Protein AF-A0A355BA96-F1 (afdb_monomer_lite)

Secondary structure (DSSP, 8-state):
-TT---EEEEEE-SS-EEEEETTEEEEEESSGGGHHHHHHHHHHHHHHHHHHHHHHHHHHHHGGGT---SEEEE---TT-SEEE-TTSEEEE-GGGGGS-HHHHHHHHHHHHTT-

pLDDT: mean 93.78, std 6.35, range [55.31, 98.31]

Foldseek 3Di:
DQQDAAAEAEAEDDDFAWDDDPRYTYTYDNDPVCRVVRVLVVLLVVLVVVLCVLLVVVQVVCVVVVFHAPEEEEDADPPDQWEADPNRYIYGHSCCSNHHSVVSNVRSVVRSVVD

Sequence (115 aa):
YLGRQYRLQIIIGKEESVKLKGKFIEVTTHDKSRTKDLLDNWYLQYARTKFHAIAAPLIDKFKKYKVEPSSIVLRNMPTRWGSCTPKGKIILNPELIKAPKGCIEYVIIHELCHL

Structure (mmCIF, N/CA/C/O backbone):
data_AF-A0A355BA96-F1
#
_entry.id   AF-A0A355BA96-F1
#
loop_
_atom_site.group_PDB
_atom_site.id
_atom_site.type_symbol
_atom_site.label_atom_id
_atom_site.label_alt_id
_atom_site.label_comp_id
_atom_site.label_asym_id
_atom_site.label_entity_id
_atom_site.label_seq_id
_atom_site.pdbx_PDB_ins_code
_atom_site.Cartn_x
_atom_site.Cartn_y
_atom_site.Cartn_z
_atom_site.occupancy
_atom_site.B_iso_or_equiv
_atom_site.auth_seq_id
_atom_site.auth_comp_id
_atom_site.auth_asym_id
_atom_site.auth_atom_id
_atom_site.pdbx_PDB_model_num
ATOM 1 N N . TYR A 1 1 ? -11.437 1.289 -0.361 1.00 55.31 1 TYR A N 1
ATOM 2 C CA . TYR A 1 1 ? -10.683 0.089 -0.788 1.00 55.31 1 TYR A CA 1
ATOM 3 C C . TYR A 1 1 ? -10.991 -0.196 -2.245 1.00 55.31 1 TYR A C 1
ATOM 5 O O . TYR A 1 1 ? -12.165 -0.288 -2.585 1.00 55.31 1 TYR A O 1
ATOM 13 N N . LEU A 1 2 ? -9.962 -0.282 -3.096 1.00 62.22 2 LEU A N 1
ATOM 14 C CA . LEU A 1 2 ? -10.118 -0.451 -4.551 1.00 62.22 2 LEU A CA 1
ATOM 15 C C . LEU A 1 2 ? -11.101 0.554 -5.181 1.00 62.22 2 LEU A C 1
ATOM 17 O O . LEU A 1 2 ? -11.907 0.190 -6.033 1.00 62.22 2 LEU A O 1
ATOM 21 N N . GLY A 1 3 ? -11.087 1.807 -4.717 1.00 63.00 3 GLY A N 1
ATOM 22 C CA . GLY A 1 3 ? -12.012 2.852 -5.169 1.00 63.00 3 GLY A CA 1
ATOM 23 C C . GLY A 1 3 ? -13.418 2.800 -4.557 1.00 63.00 3 GLY A C 1
ATOM 24 O O . GLY A 1 3 ? -14.200 3.720 -4.762 1.00 63.00 3 GLY A O 1
ATOM 25 N N . ARG A 1 4 ? -13.756 1.776 -3.763 1.00 75.62 4 ARG A N 1
ATOM 26 C CA . ARG A 1 4 ? -15.030 1.716 -3.030 1.00 75.62 4 ARG A CA 1
ATOM 27 C C . ARG A 1 4 ? -14.939 2.462 -1.701 1.00 75.62 4 ARG A C 1
ATOM 29 O O . ARG A 1 4 ? -13.949 2.320 -0.971 1.00 75.62 4 ARG A O 1
ATOM 36 N N . GLN A 1 5 ? -15.991 3.207 -1.379 1.00 82.88 5 GLN A N 1
ATOM 37 C CA . GLN A 1 5 ? -16.163 3.872 -0.091 1.00 82.88 5 GLN A CA 1
ATOM 38 C C . GLN A 1 5 ? -16.681 2.880 0.956 1.00 82.88 5 GLN A C 1
ATOM 40 O O . GLN A 1 5 ? -17.573 2.080 0.681 1.00 82.88 5 GLN A O 1
ATOM 45 N N . TYR A 1 6 ? -16.113 2.945 2.157 1.00 85.81 6 TYR A N 1
ATOM 46 C CA . TYR A 1 6 ? -16.524 2.141 3.306 1.00 85.81 6 TYR A CA 1
ATOM 47 C C . TYR A 1 6 ? -16.817 3.069 4.475 1.00 85.81 6 TYR A C 1
ATOM 49 O O . TYR A 1 6 ? -16.132 4.077 4.652 1.00 85.81 6 TYR A O 1
ATOM 57 N N . ARG A 1 7 ? -17.823 2.724 5.279 1.00 89.94 7 ARG A N 1
ATOM 58 C CA . ARG A 1 7 ? -18.125 3.449 6.515 1.00 89.94 7 ARG A CA 1
ATOM 59 C C . ARG A 1 7 ? -17.269 2.886 7.644 1.00 89.94 7 ARG A C 1
ATOM 61 O O . ARG A 1 7 ? -17.229 1.674 7.839 1.00 89.94 7 ARG A O 1
ATOM 68 N N . LEU A 1 8 ? -16.594 3.759 8.381 1.00 93.00 8 LEU A N 1
ATOM 69 C CA . LEU A 1 8 ? -15.880 3.371 9.592 1.00 93.00 8 LEU A CA 1
ATOM 70 C C . LEU A 1 8 ? -16.892 3.153 10.721 1.00 93.00 8 LEU A C 1
ATOM 72 O O . LEU A 1 8 ? -17.722 4.024 10.980 1.00 93.00 8 LEU A O 1
ATOM 76 N N . GLN A 1 9 ? -16.821 2.001 11.380 1.00 94.44 9 GLN A N 1
ATOM 77 C CA . GLN A 1 9 ? -17.625 1.674 12.551 1.00 94.44 9 GLN A CA 1
ATOM 78 C C . GLN A 1 9 ? -16.687 1.360 13.714 1.00 94.44 9 GLN A C 1
ATOM 80 O O . GLN A 1 9 ? -15.839 0.482 13.604 1.00 94.44 9 GLN A O 1
ATOM 85 N N . ILE A 1 10 ? -16.834 2.088 14.819 1.00 95.12 10 ILE A N 1
ATOM 86 C CA . ILE A 1 10 ? -15.986 1.933 16.004 1.00 95.12 10 ILE A CA 1
ATOM 87 C C . ILE A 1 10 ? -16.783 1.176 17.061 1.00 95.12 10 ILE A C 1
ATOM 89 O O . ILE A 1 10 ? -17.885 1.593 17.419 1.00 95.12 10 ILE A O 1
ATOM 93 N N . ILE A 1 11 ? -16.230 0.071 17.550 1.00 94.81 11 ILE A N 1
ATOM 94 C CA . ILE A 1 11 ? -16.837 -0.799 18.558 1.00 94.81 11 ILE A CA 1
ATOM 95 C C . ILE A 1 11 ? -15.958 -0.756 19.806 1.00 94.81 11 ILE A C 1
ATOM 97 O O . ILE A 1 11 ? -14.751 -0.977 19.725 1.00 94.81 11 ILE A O 1
ATOM 101 N N . ILE A 1 12 ? -16.559 -0.484 20.964 1.00 95.38 12 ILE A N 1
ATOM 102 C CA . ILE A 1 12 ? -15.834 -0.545 22.234 1.00 95.38 12 ILE A CA 1
ATOM 103 C C . ILE A 1 12 ? -15.762 -2.001 22.690 1.00 95.38 12 ILE A C 1
ATOM 105 O O . ILE A 1 12 ? -16.792 -2.645 22.879 1.00 95.38 12 ILE A O 1
ATOM 109 N N . GLY A 1 13 ? -14.549 -2.525 22.845 1.00 92.19 13 GLY A N 1
ATOM 110 C CA . GLY A 1 13 ? -14.314 -3.915 23.232 1.00 92.19 13 GLY A CA 1
ATOM 111 C C . GLY A 1 13 ? -12.919 -4.126 23.809 1.00 92.19 13 GLY A C 1
ATOM 112 O O . GLY A 1 13 ? -12.047 -3.278 23.656 1.00 92.19 13 GLY A O 1
ATOM 113 N N . LYS A 1 14 ? -12.708 -5.258 24.491 1.00 88.31 14 LYS A N 1
ATOM 114 C CA . LYS A 1 14 ? -11.430 -5.558 25.162 1.00 88.31 14 LYS A CA 1
ATOM 115 C C . LYS A 1 14 ? -10.296 -5.891 24.185 1.00 88.31 14 LYS A C 1
ATOM 117 O O . LYS A 1 14 ? -9.153 -5.545 24.454 1.00 88.31 14 LYS A O 1
ATOM 122 N N . GLU A 1 15 ? -10.608 -6.537 23.062 1.00 92.00 15 GLU A N 1
ATOM 123 C CA . GLU A 1 15 ? -9.618 -6.955 22.064 1.00 92.00 15 GLU A CA 1
ATOM 124 C C . GLU A 1 15 ? -9.549 -5.976 20.887 1.00 92.00 15 GLU A C 1
ATOM 126 O O . GLU A 1 15 ? -10.556 -5.713 20.220 1.00 92.00 15 GLU A O 1
ATOM 131 N N . GLU A 1 16 ? -8.348 -5.465 20.607 1.00 95.12 16 GLU A N 1
ATOM 132 C CA . GLU A 1 16 ? -8.103 -4.604 19.450 1.00 95.12 16 GLU A CA 1
ATOM 133 C C . GLU A 1 16 ? -8.154 -5.421 18.149 1.00 95.12 16 GLU A C 1
ATOM 135 O O . GLU A 1 16 ? -7.419 -6.393 17.977 1.00 95.12 16 GLU A O 1
ATOM 140 N N . SER A 1 17 ? -9.015 -5.039 17.202 1.00 95.50 17 SER A N 1
ATOM 141 C CA . SER A 1 17 ? -9.059 -5.684 15.883 1.00 95.50 17 SER A CA 1
ATOM 142 C C . SER A 1 17 ? -9.676 -4.790 14.812 1.00 95.50 17 SER A C 1
ATOM 144 O O . SER A 1 17 ? -10.476 -3.906 15.108 1.00 95.50 17 SER A O 1
ATOM 146 N N . VAL A 1 18 ? -9.327 -5.044 13.546 1.00 96.19 18 VAL A N 1
ATOM 147 C CA . VAL A 1 18 ? -9.915 -4.359 12.386 1.00 96.19 18 VAL A CA 1
ATOM 148 C C . VAL A 1 18 ? -10.407 -5.385 11.374 1.00 96.19 18 VAL A C 1
ATOM 150 O O . VAL A 1 18 ? -9.661 -6.282 10.973 1.00 96.19 18 VAL A O 1
ATOM 153 N N . LYS A 1 19 ? -11.675 -5.278 10.966 1.00 93.94 19 LYS A N 1
ATOM 154 C CA . LYS A 1 19 ? -12.335 -6.235 10.065 1.00 93.94 19 LYS A CA 1
ATOM 155 C C . LYS A 1 19 ? -13.146 -5.516 8.994 1.00 93.94 19 LYS A C 1
ATOM 157 O O . LYS A 1 19 ? -13.817 -4.524 9.256 1.00 93.94 19 LYS A O 1
ATOM 162 N N . LEU A 1 20 ? -13.131 -6.064 7.783 1.00 91.06 20 LEU A N 1
ATOM 163 C CA . LEU A 1 20 ? -14.010 -5.634 6.699 1.00 91.06 20 LEU A CA 1
ATOM 164 C C . LEU A 1 20 ? -15.300 -6.464 6.742 1.00 91.06 20 LEU A C 1
ATOM 166 O O . LEU A 1 20 ? -15.247 -7.673 6.520 1.00 91.06 20 LEU A O 1
ATOM 170 N N . LYS A 1 21 ? -16.450 -5.835 7.001 1.00 90.88 21 LYS A N 1
ATOM 171 C CA . LYS A 1 21 ? -17.768 -6.491 7.003 1.00 90.88 21 LYS A CA 1
ATOM 172 C C . LYS A 1 21 ? -18.749 -5.751 6.102 1.00 90.88 21 LYS A C 1
ATOM 174 O O . LYS A 1 21 ? -19.268 -4.688 6.441 1.00 90.88 21 LYS A O 1
ATOM 179 N N . GLY A 1 22 ? -19.017 -6.320 4.928 1.00 87.94 22 GLY A N 1
ATOM 180 C CA . GLY A 1 22 ? -19.894 -5.702 3.934 1.00 87.94 22 GLY A CA 1
ATOM 181 C C . GLY A 1 22 ? -19.396 -4.308 3.540 1.00 87.94 22 GLY A C 1
ATOM 182 O O . GLY A 1 22 ? -18.327 -4.174 2.951 1.00 87.94 22 GLY A O 1
ATOM 183 N N . LYS A 1 23 ? -20.171 -3.271 3.880 1.00 89.88 23 LYS A N 1
ATOM 184 C CA . LYS A 1 23 ? -19.849 -1.852 3.625 1.00 89.88 23 LYS A CA 1
ATOM 185 C C . LYS A 1 23 ? -19.111 -1.153 4.775 1.00 89.88 23 LYS A C 1
ATOM 187 O O . LYS A 1 23 ? -18.852 0.048 4.681 1.00 89.88 23 LYS A O 1
ATOM 192 N N . PHE A 1 24 ? -18.800 -1.878 5.847 1.00 92.12 24 PHE A N 1
ATOM 193 C CA . PHE A 1 24 ? -18.175 -1.334 7.046 1.00 92.12 24 PHE A CA 1
ATOM 194 C C . PHE A 1 24 ? -16.736 -1.815 7.204 1.00 92.12 24 PHE A C 1
ATOM 196 O O . PHE A 1 24 ? -16.416 -2.972 6.927 1.00 92.12 24 PHE A O 1
ATOM 203 N N . ILE A 1 25 ? -15.881 -0.912 7.676 1.00 94.00 25 ILE A N 1
ATOM 204 C CA . ILE A 1 25 ? -14.623 -1.273 8.324 1.00 94.00 25 ILE A CA 1
ATOM 205 C C . ILE A 1 25 ? -14.880 -1.132 9.817 1.00 94.00 25 ILE A C 1
ATOM 207 O O . ILE A 1 25 ? -15.055 -0.021 10.316 1.00 94.00 25 ILE A O 1
ATOM 211 N N . GLU A 1 26 ? -14.979 -2.264 10.499 1.00 95.88 26 GLU A N 1
ATOM 212 C CA . GLU A 1 26 ? -15.186 -2.327 11.938 1.00 95.88 26 GLU A CA 1
ATOM 213 C C . GLU A 1 26 ? -13.832 -2.291 12.638 1.00 95.88 26 GLU A C 1
ATOM 215 O O . GLU A 1 26 ? -12.988 -3.154 12.392 1.00 95.88 26 GLU A O 1
ATOM 220 N N . VAL A 1 27 ? -13.637 -1.302 13.506 1.00 96.81 27 VAL A N 1
ATOM 221 C CA . VAL A 1 27 ? -12.490 -1.202 14.407 1.00 96.81 27 VAL A CA 1
ATOM 222 C C . VAL A 1 27 ? -12.993 -1.442 15.821 1.00 96.81 27 VAL A C 1
ATOM 224 O O . VAL A 1 27 ? -13.743 -0.627 16.361 1.00 96.81 27 VAL A O 1
ATOM 227 N N . THR A 1 28 ? -12.586 -2.557 16.415 1.00 96.62 28 THR A N 1
ATOM 228 C CA . THR A 1 28 ? -12.804 -2.833 17.834 1.00 96.62 28 THR A CA 1
ATOM 229 C C . THR A 1 28 ? -11.600 -2.328 18.613 1.00 96.62 28 THR A C 1
ATOM 231 O O . THR A 1 28 ? -10.469 -2.661 18.267 1.00 96.62 28 THR A O 1
ATOM 234 N N . THR A 1 29 ? -11.832 -1.514 19.639 1.00 96.25 29 THR A N 1
ATOM 235 C CA . THR A 1 29 ? -10.783 -0.984 20.520 1.00 96.25 29 THR A CA 1
ATOM 236 C C . THR A 1 29 ? -11.363 -0.622 21.885 1.00 96.25 29 THR A C 1
ATOM 238 O O . THR A 1 29 ? -12.540 -0.280 21.989 1.00 96.25 29 THR A O 1
ATOM 241 N N . HIS A 1 30 ? -10.551 -0.676 22.938 1.00 93.69 30 HIS A N 1
ATOM 242 C CA . HIS A 1 30 ? -10.933 -0.184 24.265 1.00 93.69 30 HIS A CA 1
ATOM 243 C C . HIS A 1 30 ? -10.714 1.333 24.393 1.00 93.69 30 HIS A C 1
ATOM 245 O O . HIS A 1 30 ? -11.363 1.977 25.213 1.00 93.69 30 HIS A O 1
ATOM 251 N N . ASP A 1 31 ? -9.854 1.910 23.547 1.00 93.50 31 ASP A N 1
ATOM 252 C CA . ASP A 1 31 ? -9.573 3.343 23.473 1.00 93.50 31 ASP A CA 1
ATOM 253 C C . ASP A 1 31 ? -9.797 3.862 22.044 1.00 93.50 31 ASP A C 1
ATOM 255 O O . ASP A 1 31 ? -9.179 3.405 21.079 1.00 93.50 31 ASP A O 1
ATOM 259 N N . LYS A 1 32 ? -10.681 4.855 21.896 1.00 91.69 32 LYS A N 1
ATOM 260 C CA . LYS A 1 32 ? -10.988 5.470 20.598 1.00 91.69 32 LYS A CA 1
ATOM 261 C C . LYS A 1 32 ? -9.779 6.169 19.975 1.00 91.69 32 LYS A C 1
ATOM 263 O O . LYS A 1 32 ? -9.733 6.241 18.746 1.00 91.69 32 LYS A O 1
ATOM 268 N N . SER A 1 33 ? -8.816 6.645 20.766 1.00 93.88 33 SER A N 1
ATOM 269 C CA . SER A 1 33 ? -7.602 7.299 20.255 1.00 93.88 33 SER A CA 1
ATOM 270 C C . SER A 1 33 ? -6.793 6.367 19.336 1.00 93.88 33 SER A C 1
ATOM 272 O O . SER A 1 33 ? -6.272 6.794 18.306 1.00 93.88 33 SER A O 1
ATOM 274 N N . ARG A 1 34 ? -6.825 5.060 19.628 1.00 94.00 34 ARG A N 1
ATOM 275 C CA . ARG A 1 34 ? -6.145 3.982 18.893 1.00 94.00 34 ARG A CA 1
ATOM 276 C C . ARG A 1 34 ? -6.751 3.688 17.524 1.00 94.00 34 ARG A C 1
ATOM 278 O O . ARG A 1 34 ? -6.125 3.019 16.706 1.00 94.00 34 ARG A O 1
ATOM 285 N N . THR A 1 35 ? -7.970 4.166 17.255 1.00 93.88 35 THR A N 1
ATOM 286 C CA . THR A 1 35 ? -8.735 3.815 16.044 1.00 93.88 35 THR A CA 1
ATOM 287 C C . THR A 1 35 ? -7.941 4.078 14.770 1.00 93.88 35 THR A C 1
ATOM 289 O O . THR A 1 35 ? -7.930 3.242 13.867 1.00 93.88 35 THR A O 1
ATOM 292 N N . LYS A 1 36 ? -7.277 5.238 14.697 1.00 93.56 36 LYS A N 1
ATOM 293 C CA . LYS A 1 36 ? -6.505 5.637 13.520 1.00 93.56 36 LYS A CA 1
ATOM 294 C C . LYS A 1 36 ? -5.319 4.700 13.299 1.00 93.56 36 LYS A C 1
ATOM 296 O O . LYS A 1 36 ? -5.186 4.155 12.212 1.00 93.56 36 LYS A O 1
ATOM 301 N N . ASP A 1 37 ? -4.528 4.451 14.337 1.00 94.56 37 ASP A N 1
ATOM 302 C CA . ASP A 1 37 ? -3.335 3.606 14.242 1.00 94.56 37 ASP A CA 1
ATOM 303 C C . ASP A 1 37 ? -3.686 2.158 13.887 1.00 94.56 37 ASP A C 1
ATOM 305 O O . ASP A 1 37 ? -3.008 1.527 13.075 1.00 94.56 37 ASP A O 1
ATOM 309 N N . LEU A 1 38 ? -4.769 1.624 14.458 1.00 95.38 38 LEU A N 1
ATOM 310 C CA . LEU A 1 38 ? -5.272 0.291 14.124 1.00 95.38 38 LEU A CA 1
ATOM 311 C C . LEU A 1 38 ? -5.703 0.213 12.657 1.00 95.38 38 LEU A C 1
ATOM 313 O O . LEU A 1 38 ? -5.356 -0.738 11.952 1.00 95.38 38 LEU A O 1
ATOM 317 N N . LEU A 1 39 ? -6.432 1.224 12.186 1.00 94.00 39 LEU A N 1
ATOM 318 C CA . LEU A 1 39 ? -6.901 1.300 10.809 1.00 94.00 39 LEU A CA 1
ATOM 319 C C . LEU A 1 39 ? -5.740 1.449 9.814 1.00 94.00 39 LEU A C 1
ATOM 321 O O . LEU A 1 39 ? -5.719 0.755 8.797 1.00 94.00 39 LEU A O 1
ATOM 325 N N . ASP A 1 40 ? -4.770 2.311 10.113 1.00 92.88 40 ASP A N 1
ATOM 326 C CA . ASP A 1 40 ? -3.593 2.553 9.273 1.00 92.88 40 ASP A CA 1
ATOM 327 C C . ASP A 1 40 ? -2.718 1.293 9.184 1.00 92.88 40 ASP A C 1
ATOM 329 O O . ASP A 1 40 ? -2.324 0.881 8.088 1.00 92.88 40 ASP A O 1
ATOM 333 N N . ASN A 1 41 ? -2.493 0.602 10.308 1.00 94.50 41 ASN A N 1
ATOM 334 C CA . ASN A 1 41 ? -1.791 -0.683 10.320 1.00 94.50 41 ASN A CA 1
ATOM 335 C C . ASN A 1 41 ? -2.540 -1.758 9.528 1.00 94.50 41 ASN A C 1
ATOM 337 O O . ASN A 1 41 ? -1.926 -2.505 8.763 1.00 94.50 41 ASN A O 1
ATOM 341 N N . TRP A 1 42 ? -3.864 -1.826 9.666 1.00 94.88 42 TRP A N 1
ATOM 342 C CA . TRP A 1 42 ? -4.681 -2.759 8.898 1.00 94.88 42 TRP A CA 1
ATOM 343 C C . TRP A 1 42 ? -4.578 -2.495 7.392 1.00 94.88 42 TRP A C 1
ATOM 345 O O . TRP A 1 42 ? -4.325 -3.426 6.623 1.00 94.88 42 TRP A O 1
ATOM 355 N N . TYR A 1 43 ? -4.684 -1.234 6.961 1.00 93.50 43 TYR A N 1
ATOM 356 C CA . TYR A 1 43 ? -4.492 -0.862 5.559 1.00 93.50 43 TYR A CA 1
ATOM 357 C C . TYR A 1 43 ? -3.093 -1.201 5.054 1.00 93.50 43 TYR A C 1
ATOM 359 O O . TYR A 1 43 ? -2.969 -1.705 3.939 1.00 93.50 43 TYR A O 1
ATOM 367 N N . LEU A 1 44 ? -2.053 -0.977 5.861 1.00 94.38 44 LEU A N 1
ATOM 368 C CA . LEU A 1 44 ? -0.679 -1.315 5.503 1.00 94.38 44 LEU A CA 1
ATOM 369 C C . LEU A 1 44 ? -0.514 -2.819 5.260 1.00 94.38 44 LEU A C 1
ATOM 371 O O . LEU A 1 44 ? 0.048 -3.213 4.239 1.00 94.38 44 LEU A O 1
ATOM 375 N N . GLN A 1 45 ? -1.018 -3.666 6.163 1.00 93.56 45 GLN A N 1
ATOM 376 C CA . GLN A 1 45 ? -0.955 -5.122 5.994 1.00 93.56 45 GLN A CA 1
ATOM 377 C C . GLN A 1 45 ? -1.741 -5.573 4.762 1.00 93.56 45 GLN A C 1
ATOM 379 O O . GLN A 1 45 ? -1.260 -6.373 3.958 1.00 93.56 45 GLN A O 1
ATOM 384 N N . TYR A 1 46 ? -2.923 -4.996 4.557 1.00 92.38 46 TYR A N 1
ATOM 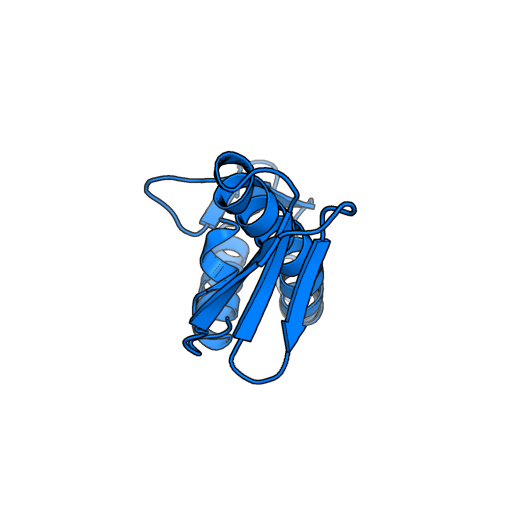385 C CA . TYR A 1 46 ? -3.745 -5.310 3.397 1.00 92.38 46 TYR A CA 1
ATOM 386 C C . TYR A 1 46 ? -3.080 -4.883 2.079 1.00 92.38 46 TYR A C 1
ATOM 388 O O . TYR A 1 46 ? -3.118 -5.627 1.095 1.00 92.38 46 TYR A O 1
ATOM 396 N N . ALA A 1 47 ? -2.421 -3.720 2.065 1.00 95.56 47 ALA A N 1
ATOM 397 C CA . ALA A 1 47 ? -1.643 -3.229 0.934 1.00 95.56 47 ALA A CA 1
ATOM 398 C C . ALA A 1 47 ? -0.476 -4.165 0.600 1.00 95.56 47 ALA A C 1
ATOM 400 O O . ALA A 1 47 ? -0.281 -4.465 -0.574 1.00 95.56 47 ALA A O 1
ATOM 401 N N . ARG A 1 48 ? 0.248 -4.697 1.600 1.00 95.00 48 ARG A N 1
ATOM 402 C CA . ARG A 1 48 ? 1.355 -5.653 1.371 1.00 95.00 48 ARG A CA 1
ATOM 403 C C . ARG A 1 48 ? 0.879 -6.861 0.575 1.00 95.00 48 ARG A C 1
ATOM 405 O O . ARG A 1 48 ? 1.432 -7.161 -0.481 1.00 95.00 48 ARG A O 1
ATOM 412 N N . THR A 1 49 ? -0.190 -7.501 1.041 1.00 94.94 49 THR A N 1
ATOM 413 C CA . THR A 1 49 ? -0.745 -8.692 0.390 1.00 94.94 49 THR A CA 1
ATOM 414 C C . THR A 1 49 ? -1.294 -8.373 -0.999 1.00 94.94 49 THR A C 1
ATOM 416 O O . THR A 1 49 ? -1.029 -9.094 -1.961 1.00 94.94 49 THR A O 1
ATOM 419 N N . LYS A 1 50 ? -2.060 -7.283 -1.138 1.00 95.44 50 LYS A N 1
ATOM 420 C CA . LYS A 1 50 ? -2.718 -6.945 -2.408 1.00 95.44 50 LYS A CA 1
ATOM 421 C C . LYS A 1 50 ? -1.742 -6.441 -3.461 1.00 95.44 50 LYS A C 1
ATOM 423 O O . LYS A 1 50 ? -1.867 -6.851 -4.610 1.00 95.44 50 LYS A O 1
ATOM 428 N N . PHE A 1 51 ? -0.780 -5.595 -3.104 1.00 97.12 51 PHE A N 1
ATOM 429 C CA . PHE A 1 51 ? 0.194 -5.094 -4.073 1.00 97.12 51 PHE A CA 1
ATOM 430 C C . PHE A 1 51 ? 1.113 -6.209 -4.543 1.00 97.12 51 PHE A C 1
ATOM 432 O O . PHE A 1 51 ? 1.366 -6.276 -5.736 1.00 97.12 51 PHE A O 1
ATOM 439 N N . HIS A 1 52 ? 1.526 -7.130 -3.667 1.00 95.81 52 HIS A N 1
ATOM 440 C CA . HIS A 1 52 ? 2.279 -8.309 -4.094 1.00 95.81 52 HIS A CA 1
ATOM 441 C C . HIS A 1 52 ? 1.493 -9.142 -5.120 1.00 95.81 52 HIS A C 1
ATOM 443 O O . HIS A 1 52 ? 2.006 -9.460 -6.190 1.00 95.81 52 HIS A O 1
ATOM 449 N N . ALA A 1 53 ? 0.217 -9.431 -4.838 1.00 97.00 53 ALA A N 1
ATOM 450 C CA . ALA A 1 53 ? -0.643 -10.187 -5.749 1.00 97.00 53 ALA A CA 1
ATOM 451 C C . ALA A 1 53 ? -0.896 -9.471 -7.092 1.00 97.00 53 ALA A C 1
ATOM 453 O O . ALA A 1 53 ? -1.020 -10.130 -8.119 1.00 97.00 53 ALA A O 1
ATOM 454 N N . ILE A 1 54 ? -0.979 -8.135 -7.095 1.00 97.38 54 ILE A N 1
ATOM 455 C CA . ILE A 1 54 ? -1.137 -7.333 -8.320 1.00 97.38 54 ILE A CA 1
ATOM 456 C C . ILE A 1 54 ? 0.186 -7.245 -9.093 1.00 97.38 54 ILE A C 1
ATOM 458 O O . ILE A 1 54 ? 0.182 -7.349 -10.315 1.00 97.38 54 ILE A O 1
ATOM 462 N N . ALA A 1 55 ? 1.309 -7.064 -8.399 1.00 97.25 55 ALA A N 1
ATOM 463 C CA . ALA A 1 55 ? 2.617 -6.866 -9.009 1.00 97.25 55 ALA A CA 1
ATOM 464 C C . ALA A 1 55 ? 3.168 -8.141 -9.649 1.00 97.25 55 ALA A C 1
ATOM 466 O O . ALA A 1 55 ? 3.739 -8.058 -10.728 1.00 97.25 55 ALA A O 1
ATOM 467 N N . ALA A 1 56 ? 2.974 -9.311 -9.031 1.00 97.31 56 ALA A N 1
ATOM 468 C CA . ALA A 1 56 ? 3.518 -10.580 -9.521 1.00 97.31 56 ALA A CA 1
ATOM 469 C C . ALA A 1 56 ? 3.244 -10.849 -11.022 1.00 97.31 56 ALA A C 1
ATOM 471 O O . ALA A 1 56 ? 4.208 -11.026 -11.768 1.00 97.31 56 ALA A O 1
ATOM 472 N N . PRO A 1 57 ? 1.990 -10.807 -11.522 1.00 97.69 57 PRO A N 1
ATOM 473 C CA . PRO A 1 57 ? 1.728 -11.008 -12.949 1.00 97.69 57 PRO A CA 1
ATOM 474 C C . PRO A 1 57 ? 2.225 -9.857 -13.840 1.00 97.69 57 PRO A C 1
ATOM 476 O O . PRO A 1 57 ? 2.417 -10.058 -15.037 1.00 97.69 57 PRO A O 1
ATOM 479 N N . LEU A 1 58 ? 2.406 -8.646 -13.302 1.00 97.56 58 LEU A N 1
ATOM 480 C CA . LEU A 1 58 ? 2.966 -7.519 -14.055 1.00 97.56 58 LEU A CA 1
ATOM 481 C C . LEU A 1 58 ? 4.475 -7.686 -14.235 1.00 97.56 58 LEU A C 1
ATOM 483 O O . LEU A 1 58 ? 4.960 -7.572 -15.353 1.00 97.56 58 LEU A O 1
ATOM 487 N N . ILE A 1 59 ? 5.195 -8.031 -13.166 1.00 96.94 59 ILE A N 1
ATOM 488 C CA . ILE A 1 59 ? 6.633 -8.325 -13.208 1.00 96.94 59 ILE A CA 1
ATOM 489 C C . ILE A 1 59 ? 6.901 -9.457 -14.200 1.00 96.94 59 ILE A C 1
ATOM 491 O O . ILE A 1 59 ? 7.774 -9.330 -15.053 1.00 96.94 59 ILE A O 1
ATOM 495 N N . ASP A 1 60 ? 6.109 -10.530 -14.152 1.00 97.38 60 ASP A N 1
ATOM 496 C CA . ASP A 1 60 ? 6.278 -11.665 -15.061 1.00 97.38 60 ASP A CA 1
ATOM 497 C C . ASP A 1 60 ? 6.149 -11.261 -16.542 1.00 97.38 60 ASP A C 1
ATOM 499 O O . ASP A 1 60 ? 6.984 -11.621 -17.370 1.00 97.38 60 ASP A O 1
ATOM 503 N N . LYS A 1 61 ? 5.185 -10.388 -16.869 1.00 96.25 61 LYS A N 1
ATOM 504 C CA . LYS A 1 61 ? 5.046 -9.812 -18.219 1.00 96.25 61 LYS A CA 1
ATOM 505 C C . LYS A 1 61 ? 6.229 -8.940 -18.640 1.00 96.25 61 LYS A C 1
ATOM 507 O O . LYS A 1 61 ? 6.453 -8.798 -19.842 1.00 96.25 61 LYS A O 1
ATOM 512 N N . PHE A 1 62 ? 6.945 -8.337 -17.692 1.00 96.00 62 PHE A N 1
ATOM 513 C CA . PHE A 1 62 ? 8.088 -7.459 -17.949 1.00 96.00 62 PHE A CA 1
ATOM 514 C C . PHE A 1 62 ? 9.418 -8.214 -18.077 1.00 96.00 62 PHE A C 1
ATOM 516 O O . PHE A 1 62 ? 10.345 -7.692 -18.697 1.00 96.00 62 PHE A O 1
ATOM 523 N N . LYS A 1 63 ? 9.496 -9.477 -17.632 1.00 94.31 63 LYS A N 1
ATOM 524 C CA . LYS A 1 63 ? 10.705 -10.311 -17.765 1.00 94.31 63 LYS A CA 1
ATOM 525 C C . LYS A 1 63 ? 11.220 -10.429 -19.200 1.00 94.31 63 LYS A C 1
ATOM 527 O O . LYS A 1 63 ? 12.428 -10.439 -19.414 1.00 94.31 63 LYS A O 1
ATOM 532 N N . LYS A 1 64 ? 10.334 -10.446 -20.204 1.00 95.31 64 LYS A N 1
ATOM 533 C CA . LYS A 1 64 ? 10.731 -10.456 -21.630 1.00 95.31 64 LYS A CA 1
ATOM 534 C C . LYS A 1 64 ? 11.526 -9.215 -22.058 1.00 95.31 64 LYS A C 1
ATOM 536 O O . LYS A 1 64 ? 12.252 -9.274 -23.043 1.00 95.31 64 LYS A O 1
ATOM 541 N N . TYR A 1 65 ? 11.406 -8.116 -21.316 1.00 94.75 65 TYR A N 1
ATOM 542 C CA . TYR A 1 65 ? 12.175 -6.888 -21.511 1.00 94.75 65 TYR A CA 1
ATOM 543 C C . TYR A 1 65 ? 13.426 -6.827 -20.625 1.00 94.75 65 TYR A C 1
ATOM 545 O O . TYR A 1 65 ? 14.093 -5.801 -20.601 1.00 94.75 65 TYR A O 1
ATOM 553 N N . LYS A 1 66 ? 13.759 -7.914 -19.910 1.00 93.88 66 LYS A N 1
ATOM 554 C CA . LYS A 1 66 ? 14.852 -7.982 -18.924 1.00 93.88 66 LYS A CA 1
ATOM 555 C C . LYS A 1 66 ? 14.698 -6.977 -17.772 1.00 93.88 66 LYS A C 1
ATOM 557 O O . LYS A 1 66 ? 15.686 -6.564 -17.177 1.00 93.88 66 LYS A O 1
ATOM 562 N N . VAL A 1 67 ? 13.453 -6.621 -17.455 1.00 94.12 67 VAL A N 1
ATOM 563 C CA . VAL A 1 67 ? 13.092 -5.720 -16.359 1.00 94.12 67 VAL A CA 1
ATOM 564 C C . VAL A 1 67 ? 12.558 -6.541 -15.190 1.00 94.12 67 VAL A C 1
ATOM 566 O O . VAL A 1 67 ? 11.521 -7.196 -15.310 1.00 94.12 67 VAL A O 1
ATOM 569 N N . GLU A 1 68 ? 13.249 -6.488 -14.052 1.00 94.50 68 GLU A N 1
ATOM 570 C CA . GLU A 1 68 ? 12.809 -7.119 -12.807 1.00 94.50 68 GLU A CA 1
ATOM 571 C C . GLU A 1 68 ? 13.243 -6.275 -11.595 1.00 94.50 68 GLU A C 1
ATOM 573 O O . GLU A 1 68 ? 14.424 -5.940 -11.467 1.00 94.50 68 GLU A O 1
ATOM 578 N N . PRO A 1 69 ? 12.315 -5.894 -10.696 1.00 96.62 69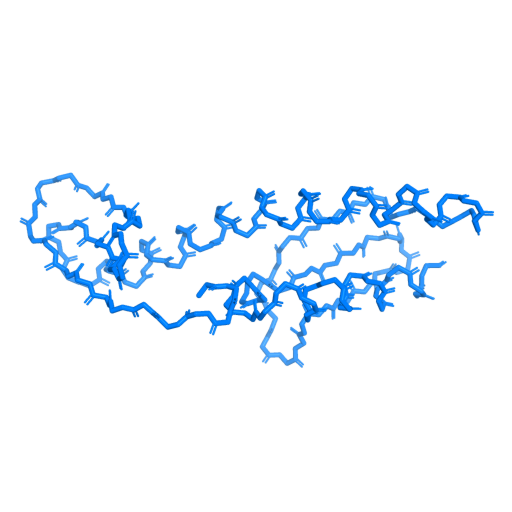 PRO A N 1
ATOM 579 C CA . PRO A 1 69 ? 12.671 -5.134 -9.507 1.00 96.62 69 PRO A CA 1
ATOM 580 C C . PRO A 1 69 ? 13.428 -6.013 -8.511 1.00 96.62 69 PRO A C 1
ATOM 582 O O . PRO A 1 69 ? 13.053 -7.155 -8.260 1.00 96.62 69 PRO A O 1
ATOM 585 N N . SER A 1 70 ? 14.424 -5.446 -7.829 1.00 96.31 70 SER A N 1
ATOM 586 C CA . SER A 1 70 ? 15.144 -6.150 -6.758 1.00 96.31 70 SER A CA 1
ATOM 587 C C . SER A 1 70 ? 14.268 -6.401 -5.528 1.00 96.31 70 SER A C 1
ATOM 589 O O . SER A 1 70 ? 14.491 -7.340 -4.769 1.00 96.31 70 SER A O 1
ATOM 591 N N . SER A 1 71 ? 13.283 -5.533 -5.289 1.00 96.31 71 SER A N 1
ATOM 592 C CA . SER A 1 71 ? 12.262 -5.699 -4.251 1.00 96.31 71 SER A CA 1
ATOM 593 C C . SER A 1 71 ? 11.129 -4.691 -4.440 1.00 96.31 71 SER A C 1
ATOM 595 O O . SER A 1 71 ? 11.336 -3.609 -4.993 1.00 96.31 71 SER A O 1
ATOM 597 N N . ILE A 1 72 ? 9.949 -5.026 -3.914 1.00 96.94 72 ILE A N 1
ATOM 598 C CA . ILE A 1 72 ? 8.840 -4.085 -3.727 1.00 96.94 72 ILE A CA 1
ATOM 599 C C . ILE A 1 72 ? 8.670 -3.846 -2.232 1.00 96.94 72 ILE A C 1
ATOM 601 O O . ILE A 1 72 ? 8.478 -4.786 -1.460 1.00 96.94 72 ILE A O 1
ATOM 605 N N . VAL A 1 73 ? 8.724 -2.585 -1.814 1.00 96.88 73 VAL A N 1
ATOM 606 C CA . VAL A 1 73 ? 8.527 -2.190 -0.416 1.00 96.88 73 VAL A CA 1
ATOM 607 C C . VAL A 1 73 ? 7.444 -1.132 -0.294 1.00 96.88 73 VAL A C 1
ATOM 609 O O . VAL A 1 73 ? 7.184 -0.379 -1.230 1.00 96.88 73 VAL A O 1
ATOM 612 N N . LEU A 1 74 ? 6.826 -1.053 0.884 1.00 97.12 74 LEU A N 1
ATOM 613 C CA . LEU A 1 74 ? 5.834 -0.027 1.177 1.00 97.12 74 LEU A CA 1
ATOM 614 C C . LEU A 1 74 ? 6.417 1.047 2.085 1.00 97.12 74 LEU A C 1
ATOM 616 O O . LEU A 1 74 ? 7.036 0.731 3.103 1.00 97.12 74 LEU A O 1
ATOM 620 N N . ARG A 1 75 ? 6.192 2.312 1.735 1.00 95.56 75 ARG A N 1
ATOM 621 C CA . ARG A 1 75 ? 6.611 3.466 2.535 1.00 95.56 75 ARG A CA 1
ATOM 622 C C . ARG A 1 75 ? 5.595 4.586 2.395 1.00 95.56 75 ARG A C 1
ATOM 624 O O . ARG A 1 75 ? 5.152 4.869 1.288 1.00 95.56 75 ARG A O 1
ATOM 631 N N . ASN A 1 76 ? 5.261 5.244 3.501 1.00 93.62 76 ASN A N 1
ATOM 632 C CA . ASN A 1 76 ? 4.408 6.423 3.441 1.00 93.62 76 ASN A CA 1
ATOM 633 C C . ASN A 1 76 ? 5.154 7.566 2.732 1.00 93.62 76 ASN A C 1
ATOM 635 O O . ASN A 1 76 ? 6.277 7.901 3.113 1.00 93.62 76 ASN A O 1
ATOM 639 N N . MET A 1 77 ? 4.556 8.125 1.680 1.00 94.69 77 MET A N 1
ATOM 640 C CA . MET A 1 77 ? 5.181 9.135 0.821 1.00 94.69 77 MET A CA 1
ATOM 641 C C . MET A 1 77 ? 4.224 10.322 0.650 1.00 94.69 77 MET A C 1
ATOM 643 O O . MET A 1 77 ? 3.244 10.196 -0.080 1.00 94.69 77 MET A O 1
ATOM 647 N N . PRO A 1 78 ? 4.486 11.482 1.280 1.00 91.69 78 PRO A N 1
ATOM 648 C CA . PRO A 1 78 ? 3.526 12.591 1.297 1.00 91.69 78 PRO A CA 1
ATOM 649 C C . PRO A 1 78 ? 3.167 13.155 -0.084 1.00 91.69 78 PRO A C 1
ATOM 651 O O . PRO A 1 78 ? 2.073 13.672 -0.269 1.00 91.69 78 PRO A O 1
ATOM 654 N N . THR A 1 79 ? 4.083 13.066 -1.052 1.00 94.50 79 THR A N 1
ATOM 655 C CA . THR A 1 79 ? 3.96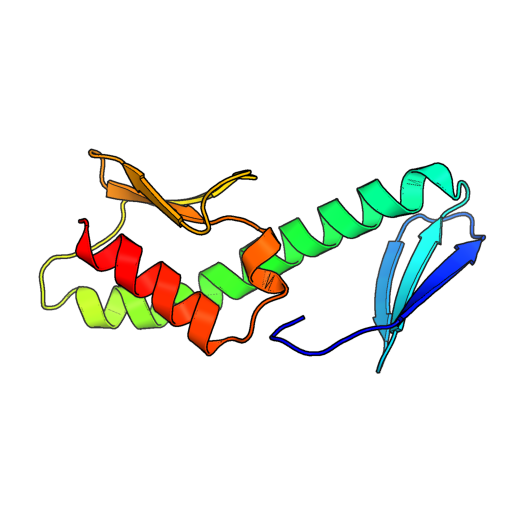3 13.735 -2.359 1.00 94.50 79 THR A CA 1
ATOM 656 C C . THR A 1 79 ? 3.952 12.775 -3.547 1.00 94.50 79 THR A C 1
ATOM 658 O O . THR A 1 79 ? 3.903 13.225 -4.690 1.00 94.50 79 THR A O 1
ATOM 661 N N . ARG A 1 80 ? 4.046 11.456 -3.315 1.00 95.56 80 ARG A N 1
ATOM 662 C CA . ARG A 1 80 ? 4.214 10.458 -4.383 1.00 95.56 80 ARG A CA 1
ATOM 663 C C . ARG A 1 80 ? 3.454 9.171 -4.092 1.00 95.56 80 ARG A C 1
ATOM 665 O O . ARG A 1 80 ? 3.325 8.746 -2.944 1.00 95.56 80 ARG A O 1
ATOM 672 N N . TRP A 1 81 ? 3.004 8.524 -5.160 1.00 97.44 81 TRP A N 1
ATOM 673 C CA . TRP A 1 81 ? 2.352 7.215 -5.105 1.00 97.44 81 TRP A CA 1
ATOM 674 C C . TRP A 1 81 ? 3.336 6.054 -5.270 1.00 97.44 81 TRP A C 1
ATOM 676 O O . TRP A 1 81 ? 3.138 4.993 -4.680 1.00 97.44 81 TRP A O 1
ATOM 686 N N . GLY A 1 82 ? 4.411 6.278 -6.021 1.00 97.44 82 GLY A N 1
ATOM 687 C CA . GLY A 1 82 ? 5.477 5.326 -6.291 1.00 97.44 82 GLY A CA 1
ATOM 688 C C . GLY A 1 82 ? 6.826 6.038 -6.406 1.00 97.44 82 GLY A C 1
ATOM 689 O O . GLY A 1 82 ? 6.891 7.267 -6.521 1.00 97.44 82 GLY A O 1
ATOM 690 N N . SER A 1 83 ? 7.904 5.271 -6.284 1.00 97.44 83 SER A N 1
ATOM 691 C CA . SER A 1 83 ? 9.232 5.658 -6.761 1.00 97.44 83 SER A CA 1
ATOM 692 C C . SER A 1 83 ? 10.096 4.421 -6.993 1.00 97.44 83 SER A C 1
ATOM 694 O O . SER A 1 83 ? 9.909 3.395 -6.334 1.00 97.44 83 SER A O 1
ATOM 696 N N . CYS A 1 84 ? 11.092 4.548 -7.860 1.00 96.88 84 CYS A N 1
ATOM 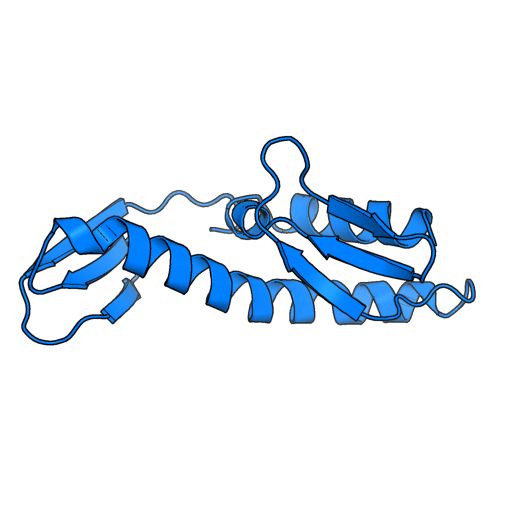697 C CA . CYS A 1 84 ? 12.113 3.541 -8.091 1.00 96.88 84 CYS A CA 1
ATOM 698 C C . CYS A 1 84 ? 13.492 4.075 -7.680 1.00 96.88 84 CYS A C 1
ATOM 700 O O . CYS A 1 84 ? 13.812 5.249 -7.874 1.00 96.88 84 CYS A O 1
ATOM 702 N N . THR A 1 85 ? 14.315 3.228 -7.064 1.00 95.31 85 THR A N 1
ATOM 703 C CA . THR A 1 85 ? 15.708 3.573 -6.736 1.00 95.31 85 THR A CA 1
ATOM 704 C C . THR A 1 85 ? 16.659 3.098 -7.839 1.00 95.31 85 THR A C 1
ATOM 706 O O . THR A 1 85 ? 16.373 2.076 -8.458 1.00 95.31 85 THR A O 1
ATOM 709 N N . PRO A 1 86 ? 17.857 3.698 -7.986 1.00 92.38 86 PRO A N 1
ATOM 710 C CA . PRO A 1 86 ? 18.861 3.234 -8.955 1.00 92.38 86 PRO A CA 1
ATOM 711 C C . PRO A 1 86 ? 19.301 1.769 -8.780 1.00 92.38 86 PRO A C 1
ATOM 713 O O . PRO A 1 86 ? 19.853 1.173 -9.692 1.00 92.38 86 PRO A O 1
ATOM 716 N N . LYS A 1 87 ? 19.069 1.171 -7.601 1.00 93.38 87 LYS A N 1
ATOM 717 C CA . LYS A 1 87 ? 19.347 -0.250 -7.306 1.00 93.38 87 LYS A CA 1
ATOM 718 C C . LYS A 1 87 ? 18.165 -1.178 -7.637 1.00 93.38 87 LYS A C 1
ATOM 720 O O . LYS A 1 87 ? 18.075 -2.292 -7.119 1.00 93.38 87 LYS A O 1
ATOM 725 N N . GLY A 1 88 ? 17.194 -0.689 -8.398 1.00 94.06 88 GLY A N 1
ATOM 726 C CA . GLY A 1 88 ? 16.042 -1.448 -8.867 1.00 94.06 88 GLY A CA 1
ATOM 727 C C . GLY A 1 88 ? 14.970 -1.759 -7.819 1.00 94.06 88 GLY A C 1
ATOM 728 O O . GLY A 1 88 ? 14.119 -2.617 -8.034 1.00 94.06 88 GLY A O 1
ATOM 729 N N . LYS A 1 89 ? 15.004 -1.105 -6.653 1.00 97.25 89 LYS A N 1
ATOM 730 C CA . LYS A 1 89 ? 13.948 -1.238 -5.637 1.00 97.25 89 LYS A CA 1
ATOM 731 C C . LYS A 1 89 ? 12.773 -0.330 -5.976 1.00 97.25 89 LYS A C 1
ATOM 733 O O . LYS A 1 89 ? 12.965 0.882 -6.060 1.00 97.25 89 LYS A O 1
ATOM 738 N N . ILE A 1 90 ? 11.579 -0.910 -6.047 1.00 97.88 90 ILE A N 1
ATOM 739 C CA . ILE A 1 90 ? 10.313 -0.190 -6.186 1.00 97.88 90 ILE A CA 1
ATOM 740 C C . ILE A 1 90 ? 9.734 0.085 -4.795 1.00 97.88 90 ILE A C 1
ATOM 742 O O . ILE A 1 90 ? 9.640 -0.799 -3.939 1.00 97.88 90 ILE A O 1
ATOM 746 N N . ILE A 1 91 ? 9.330 1.328 -4.564 1.00 97.94 91 ILE A N 1
ATOM 747 C CA . ILE A 1 91 ? 8.715 1.808 -3.331 1.00 97.94 91 ILE A CA 1
ATOM 748 C C . ILE A 1 91 ? 7.304 2.275 -3.673 1.00 97.94 91 ILE A C 1
ATOM 750 O O . ILE A 1 91 ? 7.139 3.203 -4.457 1.00 97.94 91 ILE A O 1
ATOM 754 N N . LEU A 1 92 ? 6.289 1.666 -3.064 1.00 98.31 92 LEU A N 1
ATOM 755 C CA . LEU A 1 92 ? 4.885 2.036 -3.258 1.00 98.31 92 LEU A CA 1
ATOM 756 C C . LEU A 1 92 ? 4.317 2.679 -1.994 1.00 98.31 92 LEU A C 1
ATOM 758 O O . LEU A 1 92 ? 4.630 2.275 -0.871 1.00 98.31 92 LEU A O 1
ATOM 762 N N . ASN A 1 93 ? 3.444 3.664 -2.174 1.00 97.69 93 ASN A N 1
ATOM 763 C CA . ASN A 1 93 ? 2.724 4.281 -1.071 1.00 97.69 93 ASN A CA 1
ATOM 764 C C . ASN A 1 93 ? 1.566 3.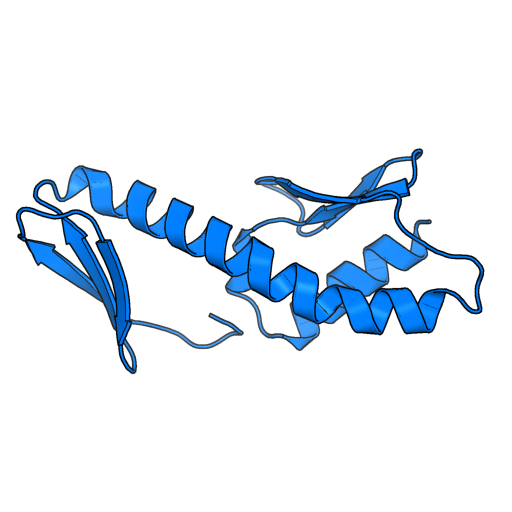365 -0.624 1.00 97.69 93 ASN A C 1
ATOM 766 O O . ASN A 1 93 ? 0.716 3.051 -1.460 1.00 97.69 93 ASN A O 1
ATOM 770 N N . PRO A 1 94 ? 1.475 2.949 0.660 1.00 96.31 94 PRO A N 1
ATOM 771 C CA . PRO A 1 94 ? 0.352 2.156 1.168 1.00 96.31 94 PRO A CA 1
ATOM 772 C C . PRO A 1 94 ? -1.022 2.751 0.847 1.00 96.31 94 PRO A C 1
ATOM 774 O O . PRO A 1 94 ? -1.966 2.003 0.601 1.00 96.31 94 PRO A O 1
ATOM 777 N N . GLU A 1 95 ? -1.127 4.081 0.787 1.00 94.62 95 GLU A N 1
ATOM 778 C CA . GLU A 1 95 ? -2.371 4.798 0.499 1.00 94.62 95 GLU A CA 1
ATOM 779 C C . GLU A 1 95 ? -2.977 4.429 -0.868 1.00 94.62 95 GLU A C 1
ATOM 781 O O . GLU A 1 95 ? -4.195 4.522 -1.044 1.00 94.62 95 GLU A O 1
ATOM 786 N N . LEU A 1 96 ? -2.175 3.901 -1.806 1.00 95.56 96 LEU A N 1
ATOM 787 C CA . LEU A 1 96 ? -2.660 3.369 -3.086 1.00 95.56 96 LEU A CA 1
ATOM 788 C C . LEU A 1 96 ? -3.746 2.299 -2.923 1.00 95.56 96 LEU A C 1
ATOM 790 O O . LEU A 1 96 ? -4.575 2.134 -3.814 1.00 95.56 96 LEU A O 1
ATOM 794 N N . ILE A 1 97 ? -3.815 1.598 -1.785 1.00 94.62 97 ILE A N 1
ATOM 795 C CA . ILE A 1 97 ? -4.828 0.560 -1.535 1.00 94.62 97 ILE A CA 1
ATOM 796 C C . ILE A 1 97 ? -6.259 1.122 -1.512 1.00 94.62 97 ILE A C 1
ATOM 798 O O . ILE A 1 97 ? -7.253 0.392 -1.652 1.00 94.62 97 ILE A O 1
ATOM 802 N N . LYS A 1 98 ? -6.378 2.441 -1.325 1.00 91.25 98 LYS A N 1
ATOM 803 C CA . LYS A 1 98 ? -7.643 3.172 -1.344 1.00 91.25 98 LYS A CA 1
ATOM 804 C C . LYS A 1 98 ? -8.092 3.474 -2.781 1.00 91.25 98 LYS A C 1
ATOM 806 O O . LYS A 1 98 ? -9.303 3.527 -3.007 1.00 91.25 98 LYS A O 1
ATOM 811 N N . ALA A 1 99 ? -7.167 3.563 -3.739 1.00 92.50 99 ALA A N 1
ATOM 812 C CA . ALA A 1 99 ? -7.432 3.819 -5.155 1.00 92.50 99 ALA A CA 1
ATOM 813 C C . ALA A 1 99 ? -7.955 2.570 -5.899 1.00 92.50 99 ALA 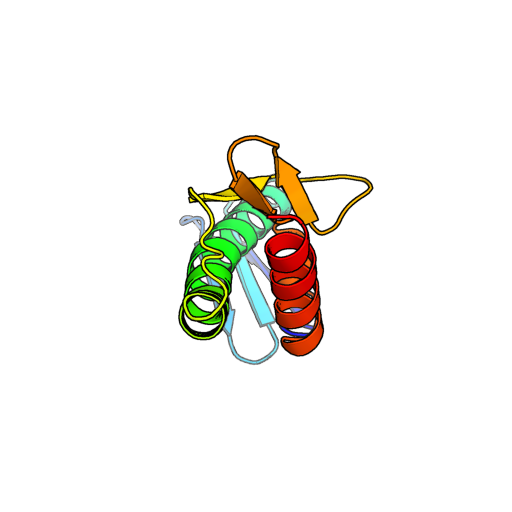A C 1
ATOM 815 O O . ALA A 1 99 ? -7.755 1.452 -5.420 1.00 92.50 99 ALA A O 1
ATOM 816 N N . PRO A 1 100 ? -8.637 2.720 -7.055 1.00 94.06 100 PRO A N 1
ATOM 817 C CA . PRO A 1 100 ? -9.038 1.602 -7.914 1.00 94.06 100 PRO A CA 1
ATOM 818 C C . PRO A 1 100 ? -7.869 0.699 -8.325 1.00 94.06 100 PRO A C 1
ATOM 820 O O . PRO A 1 100 ? -6.737 1.159 -8.460 1.00 94.06 100 PRO A O 1
ATOM 823 N N . LYS A 1 101 ? -8.157 -0.581 -8.606 1.00 94.69 101 LYS A N 1
ATOM 824 C CA . LYS A 1 101 ? -7.133 -1.565 -9.010 1.00 94.69 101 LYS A CA 1
ATOM 825 C C . LYS A 1 101 ? -6.289 -1.080 -10.196 1.00 94.69 101 LYS A C 1
ATOM 827 O O . LYS A 1 101 ? -5.070 -1.165 -10.127 1.00 94.69 101 LYS A O 1
ATOM 832 N N . GLY A 1 102 ? -6.928 -0.514 -11.222 1.00 96.38 102 GLY A N 1
ATOM 833 C CA . GLY A 1 102 ? -6.232 -0.003 -12.407 1.00 96.38 102 GLY A CA 1
ATOM 834 C C . GLY A 1 102 ? -5.227 1.111 -12.097 1.00 96.38 102 GLY A C 1
ATOM 835 O O . GLY A 1 102 ? -4.177 1.176 -12.723 1.00 96.38 102 GLY A O 1
ATOM 836 N N . CYS A 1 103 ? -5.485 1.943 -11.083 1.00 96.81 103 CYS A N 1
ATOM 837 C CA . CYS A 1 103 ? -4.531 2.964 -10.641 1.00 96.81 103 CYS A CA 1
ATOM 838 C C . CYS A 1 103 ? -3.308 2.336 -9.960 1.00 96.81 103 CYS A C 1
ATOM 840 O O . CYS A 1 103 ? -2.188 2.791 -10.166 1.00 96.81 103 CYS A O 1
ATOM 842 N N . ILE A 1 104 ? -3.516 1.278 -9.171 1.00 97.31 104 ILE A N 1
ATOM 843 C CA . ILE A 1 104 ? -2.427 0.523 -8.536 1.00 97.31 104 ILE A CA 1
ATOM 844 C C . ILE A 1 104 ? -1.560 -0.139 -9.615 1.00 97.31 104 ILE A C 1
ATOM 846 O O . ILE A 1 104 ? -0.339 -0.015 -9.579 1.00 97.31 104 ILE A O 1
ATOM 850 N N . GLU A 1 105 ? -2.191 -0.801 -10.590 1.00 98.00 105 GLU A N 1
ATOM 851 C CA . GLU A 1 105 ? -1.508 -1.415 -11.736 1.00 98.00 105 GLU A CA 1
ATOM 852 C C . GLU A 1 105 ? -0.704 -0.378 -12.523 1.00 98.00 105 GLU A C 1
ATOM 854 O O . GLU A 1 105 ? 0.469 -0.606 -12.805 1.00 98.00 105 GLU A O 1
ATOM 859 N N . TYR A 1 106 ? -1.303 0.779 -12.810 1.00 98.25 106 TYR A N 1
ATOM 860 C CA . TYR A 1 106 ? -0.640 1.874 -13.511 1.00 98.25 106 TYR A CA 1
ATOM 861 C C . TYR A 1 106 ? 0.620 2.354 -12.785 1.00 98.25 106 TYR A C 1
ATOM 863 O O . TYR A 1 106 ? 1.670 2.457 -13.411 1.00 98.25 106 TYR A O 1
ATOM 871 N N . VAL A 1 107 ? 0.547 2.612 -11.473 1.00 98.12 107 VAL A N 1
ATOM 872 C CA . VAL A 1 107 ? 1.726 3.069 -10.719 1.00 98.12 107 VAL A CA 1
ATOM 873 C C . VAL A 1 107 ? 2.807 1.991 -10.688 1.00 98.12 107 VAL A C 1
ATOM 875 O O . VAL A 1 107 ? 3.969 2.303 -10.908 1.00 98.12 107 VAL A O 1
ATOM 878 N N . ILE A 1 108 ? 2.449 0.718 -10.491 1.00 97.94 108 ILE A N 1
ATOM 879 C CA . ILE A 1 108 ? 3.428 -0.381 -10.534 1.00 97.94 108 ILE A CA 1
ATOM 880 C C . ILE A 1 108 ? 4.114 -0.447 -11.904 1.00 97.94 108 ILE A C 1
ATOM 882 O O . ILE A 1 108 ? 5.335 -0.549 -11.963 1.00 97.94 108 ILE A O 1
ATOM 886 N N . ILE A 1 109 ? 3.348 -0.359 -12.994 1.00 97.94 109 ILE A N 1
ATOM 887 C CA . ILE A 1 109 ? 3.885 -0.346 -14.361 1.00 97.94 109 ILE A CA 1
ATOM 888 C C . ILE A 1 109 ? 4.801 0.862 -14.573 1.00 97.94 109 ILE A C 1
ATOM 890 O O . ILE A 1 109 ? 5.884 0.704 -15.122 1.00 97.94 109 ILE A O 1
ATOM 894 N N . HIS A 1 110 ? 4.400 2.047 -14.110 1.00 97.69 110 HIS A N 1
ATOM 895 C CA . HIS A 1 110 ? 5.215 3.257 -14.199 1.00 97.69 110 HIS A CA 1
ATOM 896 C C . HIS A 1 110 ? 6.577 3.075 -13.523 1.00 97.69 110 HIS A C 1
ATOM 898 O O . HIS A 1 110 ? 7.597 3.388 -14.127 1.00 97.69 110 HIS A O 1
ATOM 904 N N . GLU A 1 111 ? 6.607 2.520 -12.308 1.00 97.56 111 GLU A N 1
ATOM 905 C CA . GLU A 1 111 ? 7.872 2.266 -11.611 1.00 97.56 111 GLU A CA 1
ATOM 906 C C . GLU A 1 111 ? 8.704 1.160 -12.270 1.00 97.56 111 GLU A C 1
ATOM 908 O O . GLU A 1 111 ? 9.928 1.256 -12.281 1.00 97.56 111 GLU A O 1
ATOM 913 N N . LEU A 1 112 ? 8.065 0.133 -12.846 1.00 96.94 112 LEU A N 1
ATOM 914 C CA . LEU A 1 112 ? 8.760 -0.888 -13.637 1.00 96.94 112 LEU A CA 1
ATOM 915 C C . LEU A 1 112 ? 9.418 -0.287 -14.886 1.00 96.94 112 LEU A C 1
ATOM 917 O O . LEU A 1 112 ? 10.502 -0.718 -15.246 1.00 96.94 112 LEU A O 1
ATOM 921 N N . CYS A 1 113 ? 8.811 0.713 -15.528 1.00 95.81 113 CYS A N 1
ATOM 922 C CA . CYS A 1 113 ? 9.398 1.384 -16.693 1.00 95.81 113 CYS A CA 1
ATOM 923 C C . CYS A 1 113 ? 10.636 2.241 -16.369 1.00 95.81 113 CYS A C 1
ATOM 925 O O . CYS A 1 113 ? 11.340 2.634 -17.295 1.00 95.81 113 CYS A O 1
ATOM 927 N N . HIS A 1 114 ? 10.882 2.566 -15.094 1.00 94.12 114 HIS A N 1
ATOM 928 C CA . HIS A 1 114 ? 12.087 3.290 -14.658 1.00 94.12 114 HIS A CA 1
ATOM 929 C C . HIS A 1 114 ? 13.289 2.372 -14.390 1.00 94.12 114 HIS A C 1
ATOM 931 O O . HIS A 1 114 ? 14.376 2.883 -14.116 1.00 94.12 114 HIS A O 1
ATOM 937 N N . LEU A 1 115 ? 13.087 1.050 -14.392 1.00 91.56 115 LEU A N 1
ATOM 938 C CA . LEU A 1 115 ? 14.141 0.041 -14.243 1.00 91.56 115 LEU A CA 1
ATOM 939 C C . LEU A 1 115 ? 14.888 -0.177 -15.559 1.00 91.56 115 LEU A C 1
ATOM 941 O O . LEU A 1 115 ? 16.128 -0.310 -15.482 1.00 91.56 115 LEU A O 1
#

Radius of gyration: 16.32 Å; chains: 1; bounding box: 39×25×47 Å